Protein AF-A0AAD1TKN9-F1 (afdb_monomer_lite)

Organism: Pelobates cultripes (NCBI:txid61616)

Radius of gyration: 13.61 Å; chains: 1; bounding box: 30×27×36 Å

Secondary structure (DSSP, 8-state):
-HHHHHHHHHTT--SS-----S---S-SSHHHH-TTS--SS-HHHHHHHHHHHHHTT---HHHHH-TT----S---GGG-

InterPro domains:
  IPR036691 Endonuclease/exonuclease/phosphatase superfamily [G3DSA:3.60.10.10] (1-80)
  IPR036691 Endonuclease/exonuclease/phosphatase superfamily [SSF56219] (9-72)

Structure (mmCIF, N/CA/C/O backbone):
data_AF-A0AAD1TKN9-F1
#
_entry.id   AF-A0AAD1TKN9-F1
#
loop_
_atom_site.group_PDB
_atom_site.id
_atom_site.type_symbol
_atom_site.label_atom_id
_atom_site.label_alt_id
_atom_site.label_comp_id
_atom_site.label_asym_id
_atom_site.label_entity_id
_atom_site.label_seq_id
_atom_site.pdbx_PDB_ins_code
_atom_site.Cartn_x
_atom_site.Cartn_y
_atom_site.Cartn_z
_atom_site.occupancy
_atom_site.B_iso_or_equiv
_atom_site.auth_seq_id
_atom_site.auth_comp_id
_atom_site.auth_asym_id
_atom_site.auth_atom_id
_atom_site.pdbx_PDB_model_num
ATOM 1 N N . MET A 1 1 ? -0.620 14.496 -1.533 1.00 73.50 1 MET A N 1
ATOM 2 C CA . MET A 1 1 ? -0.704 13.224 -2.280 1.00 73.50 1 MET A CA 1
ATOM 3 C C . MET A 1 1 ? -2.091 12.640 -2.077 1.00 73.50 1 MET A C 1
ATOM 5 O O . MET A 1 1 ? -2.504 12.549 -0.926 1.00 73.50 1 MET A O 1
ATOM 9 N N . PHE A 1 2 ? -2.778 12.286 -3.167 1.00 85.06 2 PHE A N 1
ATOM 10 C CA . PHE A 1 2 ? -4.202 11.931 -3.186 1.00 85.06 2 PHE A CA 1
ATOM 11 C C . PHE A 1 2 ? -4.575 10.812 -2.200 1.00 85.06 2 PHE A C 1
ATOM 13 O O . PHE A 1 2 ? -5.357 11.061 -1.286 1.00 85.06 2 PHE A O 1
ATOM 20 N N . LEU A 1 3 ? -3.944 9.634 -2.301 1.00 89.88 3 LEU A N 1
ATOM 21 C CA . LEU A 1 3 ? -4.271 8.481 -1.451 1.00 89.88 3 LEU A CA 1
ATOM 22 C C . LEU A 1 3 ? -4.167 8.803 0.048 1.00 89.88 3 LEU A C 1
ATOM 24 O O . LEU A 1 3 ? -5.101 8.549 0.800 1.00 89.88 3 LEU A O 1
ATOM 28 N N . LYS A 1 4 ? -3.076 9.451 0.480 1.00 87.62 4 LYS A N 1
ATOM 29 C CA . LYS A 1 4 ? -2.886 9.843 1.887 1.00 87.62 4 LYS A CA 1
ATOM 30 C C . LYS A 1 4 ? -4.008 10.762 2.387 1.00 87.62 4 LYS A C 1
ATOM 32 O O . LYS A 1 4 ? -4.509 10.567 3.488 1.00 87.62 4 LYS A O 1
ATOM 37 N N . SER A 1 5 ? -4.387 11.774 1.601 1.00 90.00 5 SER A N 1
ATOM 38 C CA . SER A 1 5 ? -5.475 12.685 1.983 1.00 90.00 5 SER A CA 1
ATOM 39 C C . SER A 1 5 ? -6.841 12.003 2.002 1.00 90.00 5 SER A C 1
ATOM 41 O O . SER A 1 5 ? -7.684 12.383 2.807 1.00 90.00 5 SER A O 1
ATOM 43 N N . THR A 1 6 ? -7.060 11.007 1.142 1.00 91.88 6 THR A N 1
ATOM 44 C CA . THR A 1 6 ? -8.296 10.218 1.127 1.00 91.88 6 THR A CA 1
ATOM 45 C C . THR A 1 6 ? -8.388 9.332 2.367 1.00 91.88 6 THR A C 1
ATOM 47 O O . THR A 1 6 ? -9.394 9.393 3.061 1.00 91.88 6 THR A O 1
ATOM 50 N N . LEU A 1 7 ? -7.321 8.601 2.710 1.00 91.56 7 LEU A N 1
ATOM 51 C CA . LEU A 1 7 ? -7.263 7.775 3.926 1.00 91.56 7 LEU A CA 1
ATOM 52 C C . LEU A 1 7 ? -7.523 8.598 5.195 1.00 91.56 7 LEU A C 1
ATOM 54 O O . LEU A 1 7 ? -8.314 8.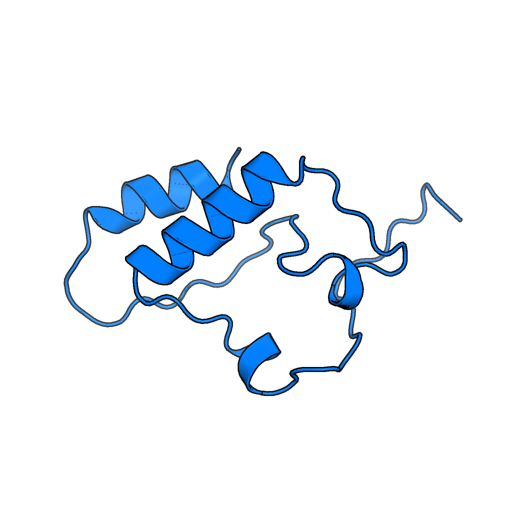193 6.037 1.00 91.56 7 LEU A O 1
ATOM 58 N N . ALA A 1 8 ? -6.938 9.796 5.290 1.00 90.19 8 ALA A N 1
ATOM 59 C CA . ALA A 1 8 ? -7.165 10.684 6.430 1.00 90.19 8 ALA A CA 1
ATOM 60 C C . ALA A 1 8 ? -8.643 11.079 6.607 1.00 90.19 8 ALA A C 1
ATOM 62 O O . ALA A 1 8 ? -9.102 11.168 7.736 1.00 90.19 8 ALA A O 1
ATOM 63 N N . LYS A 1 9 ? -9.387 11.288 5.512 1.00 91.56 9 LYS A N 1
ATOM 64 C CA . LYS A 1 9 ? -10.829 11.594 5.562 1.00 91.56 9 LYS A CA 1
ATOM 65 C C . LYS A 1 9 ? -11.679 10.367 5.876 1.00 91.56 9 LYS A C 1
ATOM 67 O O . LYS A 1 9 ? -12.736 10.489 6.475 1.00 91.56 9 LYS A O 1
ATOM 72 N N . LEU A 1 10 ? -11.242 9.191 5.432 1.00 91.38 10 LEU A N 1
ATOM 73 C CA . LEU A 1 10 ? -11.943 7.935 5.693 1.00 91.38 10 LEU A CA 1
ATOM 74 C C . LEU A 1 10 ? -11.830 7.505 7.155 1.00 91.38 10 LEU A C 1
ATOM 76 O O . LEU A 1 10 ? -12.704 6.804 7.642 1.00 91.38 10 LEU A O 1
ATOM 80 N N . ASN A 1 11 ? -10.796 7.962 7.860 1.00 87.19 11 ASN A N 1
ATOM 81 C CA . ASN A 1 11 ? -10.619 7.690 9.282 1.00 87.19 11 ASN A CA 1
ATOM 82 C C . ASN A 1 11 ? -11.755 8.255 10.159 1.00 87.19 11 ASN A C 1
ATOM 84 O O . ASN A 1 11 ? -11.952 7.781 11.273 1.00 87.19 11 ASN A O 1
ATOM 88 N N . ASP A 1 12 ? -12.522 9.226 9.652 1.00 86.88 12 ASP A N 1
ATOM 89 C CA . ASP A 1 12 ? -13.717 9.749 10.325 1.00 86.88 12 ASP A CA 1
ATOM 90 C C . ASP A 1 12 ? -14.918 8.778 10.240 1.00 86.88 12 ASP A C 1
ATOM 92 O O . ASP A 1 12 ? -15.925 8.973 10.919 1.00 86.88 12 ASP A O 1
ATOM 96 N N . PHE A 1 13 ? -14.821 7.721 9.424 1.00 86.94 13 PHE A N 1
ATOM 97 C CA . PHE A 1 13 ? -15.849 6.698 9.220 1.00 86.94 13 PHE A CA 1
ATOM 98 C C . PHE A 1 13 ? -15.386 5.365 9.826 1.00 86.94 13 PHE A C 1
ATOM 100 O O . PHE A 1 13 ? -14.927 4.471 9.119 1.00 86.94 13 PHE A O 1
ATOM 107 N N . SER A 1 14 ? -15.482 5.237 11.151 1.00 77.56 14 SER A N 1
ATOM 108 C CA . SER A 1 14 ? -14.990 4.067 11.900 1.00 77.56 14 SER A CA 1
ATOM 109 C C . SER A 1 14 ? -15.978 2.896 11.992 1.00 77.56 14 SER A C 1
ATOM 111 O O . SER A 1 14 ? -15.651 1.862 12.573 1.00 77.56 14 SER A O 1
ATOM 113 N N . GLU A 1 15 ? -17.186 3.041 11.449 1.00 86.31 15 GLU A N 1
ATOM 114 C CA . GLU A 1 15 ? -18.240 2.030 11.542 1.00 86.31 15 GLU A CA 1
ATOM 115 C C . GLU A 1 15 ? -18.391 1.231 10.240 1.00 86.31 15 GLU A C 1
ATOM 117 O O . GLU A 1 15 ? -18.377 1.780 9.138 1.00 86.31 15 GLU A O 1
ATOM 122 N N . GLY A 1 16 ? -18.617 -0.078 10.377 1.00 88.88 16 GLY A N 1
ATOM 123 C CA . GLY A 1 16 ? -18.915 -0.975 9.259 1.00 88.88 16 GLY A CA 1
ATOM 124 C C . GLY A 1 16 ? -17.683 -1.615 8.614 1.00 88.88 16 GLY A C 1
ATOM 125 O O . GLY A 1 16 ? -16.634 -1.759 9.234 1.00 88.88 16 GLY A O 1
ATOM 126 N N . ILE A 1 17 ? -17.849 -2.068 7.368 1.00 90.44 17 ILE A N 1
ATOM 127 C CA . ILE A 1 1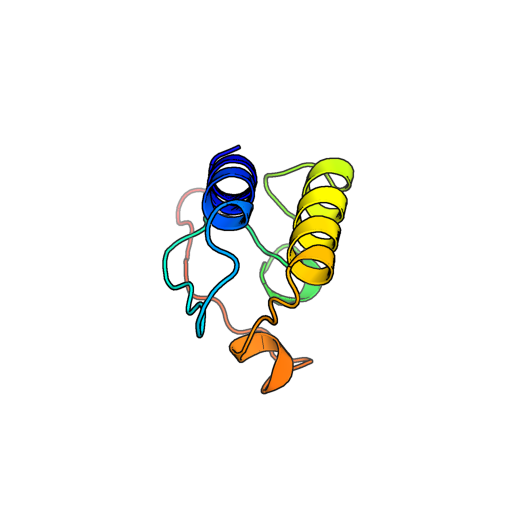7 ? -16.795 -2.713 6.573 1.00 90.44 17 ILE A CA 1
ATOM 128 C C . ILE A 1 17 ? -16.368 -1.744 5.474 1.00 90.44 17 ILE A C 1
ATOM 130 O O . ILE A 1 17 ? -17.181 -1.367 4.628 1.00 90.44 17 ILE A O 1
ATOM 134 N N . LEU A 1 18 ? -15.086 -1.376 5.461 1.00 91.81 18 LEU A N 1
ATOM 135 C CA . LEU A 1 18 ? -14.514 -0.508 4.439 1.00 91.81 18 LEU A CA 1
ATOM 136 C C . LEU A 1 18 ? -13.878 -1.338 3.318 1.00 91.81 18 LEU A C 1
ATOM 138 O O . LEU A 1 18 ? -12.951 -2.109 3.549 1.00 91.81 18 LEU A O 1
ATOM 142 N N . VAL A 1 19 ? -14.350 -1.138 2.087 1.00 93.06 19 VAL A N 1
ATOM 143 C CA . VAL A 1 19 ? -13.733 -1.687 0.872 1.00 93.06 19 VAL A CA 1
ATOM 144 C C . VAL A 1 19 ? -13.276 -0.528 -0.004 1.00 93.06 19 VAL A C 1
ATOM 146 O O . VAL A 1 19 ? -14.085 0.304 -0.414 1.00 93.06 19 VAL A O 1
ATOM 149 N N . LEU A 1 20 ? -11.976 -0.475 -0.296 1.00 92.44 20 LEU A N 1
ATOM 150 C CA . LEU A 1 20 ? -11.374 0.537 -1.162 1.00 92.44 20 LEU A CA 1
ATOM 151 C C . LEU A 1 20 ? -10.952 -0.095 -2.485 1.00 92.44 20 LEU A C 1
ATOM 153 O O . LEU A 1 20 ? -10.140 -1.014 -2.506 1.00 92.44 20 LEU A O 1
ATOM 157 N N . GLY A 1 21 ? -11.475 0.430 -3.590 1.00 92.88 21 GLY A N 1
ATOM 158 C CA . GLY A 1 21 ? -11.078 0.047 -4.941 1.00 92.88 21 GLY A CA 1
ATOM 159 C C . GLY A 1 21 ? -10.898 1.282 -5.814 1.00 92.88 21 GLY A C 1
ATOM 160 O O . GLY A 1 21 ? -11.693 2.220 -5.741 1.00 92.88 21 GLY A O 1
ATOM 161 N N . GLY A 1 22 ? -9.846 1.298 -6.626 1.00 92.06 22 GLY A N 1
ATOM 162 C CA . GLY A 1 22 ? -9.572 2.388 -7.554 1.00 92.06 22 GLY A CA 1
ATOM 163 C C . GLY A 1 22 ? -8.136 2.375 -8.064 1.00 92.06 22 GLY A C 1
ATOM 164 O O . GLY A 1 22 ? -7.315 1.572 -7.628 1.00 92.06 22 GLY A O 1
ATOM 165 N N . ASP A 1 23 ? -7.838 3.295 -8.977 1.00 92.38 23 ASP A N 1
ATOM 166 C CA . ASP A 1 23 ? -6.471 3.550 -9.421 1.00 92.38 23 ASP A CA 1
ATOM 167 C C . ASP A 1 23 ? -5.792 4.542 -8.469 1.00 92.38 23 ASP A C 1
ATOM 169 O O . ASP A 1 23 ? -6.047 5.750 -8.484 1.00 92.38 23 ASP A O 1
ATOM 173 N N . PHE A 1 24 ? -4.924 4.020 -7.607 1.00 91.25 24 PHE A N 1
ATOM 174 C CA . PHE A 1 24 ? -4.184 4.836 -6.651 1.00 91.25 24 PHE A CA 1
ATOM 175 C C . PHE A 1 24 ? -2.909 5.449 -7.232 1.00 91.25 24 PHE A C 1
ATOM 177 O O . PHE A 1 24 ? -2.343 6.327 -6.579 1.00 91.25 24 PHE A O 1
ATOM 184 N N . ASN A 1 25 ? -2.470 5.030 -8.428 1.00 90.88 25 ASN A N 1
ATOM 185 C CA . ASN A 1 25 ? -1.233 5.473 -9.084 1.00 90.88 25 ASN A CA 1
ATOM 186 C C . ASN A 1 25 ? 0.030 5.361 -8.203 1.00 90.88 25 ASN A C 1
ATOM 188 O O . ASN A 1 25 ? 0.955 6.175 -8.291 1.00 90.88 25 ASN A O 1
ATOM 192 N N . VAL A 1 26 ? 0.067 4.375 -7.300 1.00 90.88 26 VAL A N 1
ATOM 193 C CA . VAL A 1 26 ? 1.153 4.190 -6.328 1.00 90.88 26 VAL A CA 1
ATOM 194 C C . VAL A 1 26 ? 1.440 2.704 -6.164 1.00 90.88 26 VAL A C 1
ATOM 196 O O . VAL A 1 26 ? 0.560 1.990 -5.687 1.00 90.88 26 VAL A O 1
ATOM 199 N N . PRO A 1 27 ? 2.662 2.238 -6.466 1.00 93.44 27 PRO A N 1
ATOM 200 C CA . PRO A 1 27 ? 3.061 0.886 -6.103 1.00 93.44 27 PRO A CA 1
ATOM 201 C C . PRO A 1 27 ? 3.227 0.809 -4.579 1.00 93.44 27 PRO A C 1
ATOM 203 O O . PRO A 1 27 ? 4.092 1.495 -4.018 1.00 93.44 27 PRO A O 1
ATOM 206 N N . LEU A 1 28 ? 2.388 0.013 -3.906 1.00 92.75 28 LEU A N 1
ATOM 207 C CA . LEU A 1 28 ? 2.437 -0.155 -2.452 1.00 92.75 28 LEU A CA 1
ATOM 208 C C . LEU A 1 28 ? 3.664 -0.951 -2.042 1.00 92.75 28 LEU A C 1
ATOM 210 O O . LEU A 1 28 ? 4.249 -0.624 -1.015 1.00 92.75 28 LEU A O 1
ATOM 214 N N . ASP A 1 29 ? 4.101 -1.912 -2.850 1.00 93.94 29 ASP A N 1
ATOM 215 C CA . ASP A 1 29 ? 5.407 -2.555 -2.824 1.00 93.94 29 ASP A CA 1
ATOM 216 C C . ASP A 1 29 ? 6.133 -2.379 -4.163 1.00 93.94 29 ASP A C 1
ATOM 218 O O . ASP A 1 29 ? 5.954 -3.182 -5.069 1.00 93.94 29 ASP A O 1
ATOM 222 N N . PRO A 1 30 ? 7.008 -1.368 -4.306 1.00 94.69 30 PRO A N 1
ATOM 223 C CA . PRO A 1 30 ? 7.714 -1.105 -5.556 1.00 94.69 30 PRO A CA 1
ATOM 224 C C . PRO A 1 30 ? 8.496 -2.297 -6.106 1.00 94.69 30 PRO A C 1
ATOM 226 O O . PRO A 1 30 ? 8.660 -2.386 -7.314 1.00 94.69 30 PRO A O 1
ATOM 229 N N . ILE A 1 31 ? 8.954 -3.225 -5.261 1.00 94.62 31 ILE A N 1
ATOM 230 C CA . ILE A 1 31 ? 9.711 -4.402 -5.711 1.00 94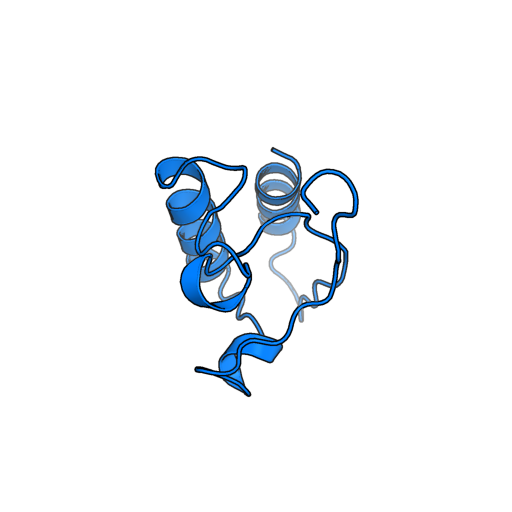.62 31 ILE A CA 1
ATOM 231 C C . ILE A 1 31 ? 8.810 -5.384 -6.478 1.00 94.62 31 ILE A C 1
ATOM 233 O O . ILE A 1 31 ? 9.287 -6.098 -7.370 1.00 94.62 31 ILE A O 1
ATOM 237 N N . LEU A 1 32 ? 7.523 -5.431 -6.126 1.00 95.88 32 LEU A N 1
ATOM 238 C CA . LEU A 1 32 ? 6.547 -6.385 -6.652 1.00 95.88 32 LEU A CA 1
ATOM 239 C C . LEU A 1 32 ? 5.501 -5.742 -7.577 1.00 95.88 32 LEU A C 1
ATOM 241 O O . LEU A 1 32 ? 5.045 -6.402 -8.504 1.00 95.88 32 LEU A O 1
ATOM 245 N N . ASP A 1 33 ? 5.165 -4.471 -7.357 1.00 95.19 33 ASP A N 1
ATOM 246 C CA . ASP A 1 33 ? 4.119 -3.708 -8.055 1.00 95.19 33 ASP A CA 1
ATOM 247 C C . ASP A 1 33 ? 4.672 -2.817 -9.180 1.00 95.19 33 ASP A C 1
ATOM 249 O O . ASP A 1 33 ? 3.916 -2.131 -9.865 1.00 95.19 33 ASP A O 1
ATOM 253 N N . SER A 1 34 ? 5.994 -2.773 -9.360 1.00 93.69 34 SER A N 1
ATOM 254 C CA . SER A 1 34 ? 6.647 -2.009 -10.424 1.00 93.69 34 SER A CA 1
ATOM 255 C C . SER A 1 34 ? 7.682 -2.865 -11.140 1.00 93.69 34 SER A C 1
ATOM 257 O O . SER A 1 34 ? 8.514 -3.524 -10.512 1.00 93.69 34 SER A O 1
ATOM 259 N N . SER A 1 35 ? 7.666 -2.826 -12.473 1.00 92.62 35 SER A N 1
ATOM 260 C CA . SER A 1 35 ? 8.645 -3.528 -13.311 1.00 92.62 35 SER A CA 1
ATOM 261 C C . SER A 1 35 ? 10.074 -3.032 -13.075 1.00 92.62 35 SER A C 1
ATOM 263 O O . SER A 1 35 ? 11.021 -3.808 -13.173 1.00 92.62 35 SER A O 1
ATOM 265 N N . THR A 1 36 ? 10.232 -1.759 -12.703 1.00 91.94 36 THR A N 1
ATOM 266 C CA . THR A 1 36 ? 11.537 -1.136 -12.447 1.00 91.94 36 THR A CA 1
ATOM 267 C C . THR A 1 36 ? 12.006 -1.292 -11.002 1.00 91.94 36 THR A C 1
ATOM 269 O O . THR A 1 36 ? 13.137 -0.934 -10.688 1.00 91.94 36 THR A O 1
ATOM 272 N N . GLY A 1 37 ? 11.159 -1.786 -10.092 1.00 91.81 37 GLY A N 1
ATOM 273 C CA . GLY A 1 37 ? 11.467 -1.802 -8.659 1.00 91.81 37 GLY A CA 1
ATOM 274 C C . GLY A 1 37 ? 11.342 -0.430 -7.978 1.00 91.81 37 GLY A C 1
ATOM 275 O O . GLY A 1 37 ? 11.638 -0.299 -6.787 1.00 91.81 37 GLY A O 1
ATOM 276 N N . HIS A 1 38 ? 10.930 0.608 -8.716 1.00 90.06 38 HIS A N 1
ATOM 277 C CA . HIS A 1 38 ? 10.888 1.990 -8.244 1.00 90.06 38 HIS A CA 1
ATOM 278 C C . HIS A 1 38 ? 9.460 2.529 -8.109 1.00 90.06 38 HIS A C 1
ATOM 280 O O . HIS A 1 38 ? 8.529 2.086 -8.782 1.00 90.06 38 HIS A O 1
ATOM 286 N N . SER A 1 39 ? 9.308 3.515 -7.220 1.00 90.88 39 SER A N 1
ATOM 287 C CA . SER A 1 39 ? 8.076 4.280 -7.019 1.00 90.88 39 SER A CA 1
ATOM 288 C C . SER A 1 39 ? 8.268 5.717 -7.486 1.00 90.88 39 SER A C 1
ATOM 290 O O . SER A 1 39 ? 9.341 6.290 -7.292 1.00 90.88 39 SER A O 1
ATOM 292 N N . SER A 1 40 ? 7.210 6.320 -8.027 1.00 87.56 40 SER A N 1
ATOM 293 C CA . SER A 1 40 ? 7.155 7.755 -8.333 1.00 87.56 40 SER A CA 1
ATOM 294 C C . SER A 1 40 ? 7.139 8.633 -7.074 1.00 87.56 40 SER A C 1
ATOM 296 O O . SER A 1 40 ? 7.362 9.841 -7.156 1.00 87.56 40 SER A O 1
ATOM 298 N N . ILE A 1 41 ? 6.893 8.044 -5.897 1.00 91.19 41 ILE A N 1
ATOM 299 C CA . ILE A 1 41 ? 6.902 8.739 -4.609 1.00 91.19 41 ILE A CA 1
ATOM 300 C C . ILE A 1 41 ? 8.102 8.344 -3.744 1.00 91.19 41 ILE A C 1
ATOM 302 O O . ILE A 1 41 ? 8.686 7.270 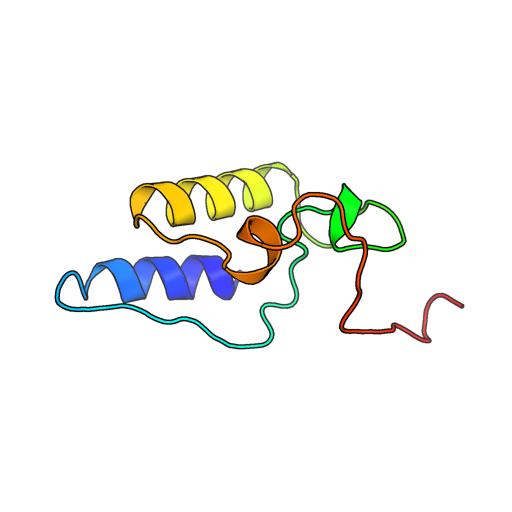-3.874 1.00 91.19 41 ILE A O 1
ATOM 306 N N . SER A 1 42 ? 8.456 9.220 -2.800 1.00 92.81 42 SER A N 1
ATOM 307 C CA . SER A 1 42 ? 9.560 8.965 -1.875 1.00 92.81 42 SER A CA 1
ATOM 308 C C . SER A 1 42 ? 9.271 7.785 -0.938 1.00 92.81 42 SER A C 1
ATOM 310 O O . SER A 1 42 ? 8.140 7.569 -0.495 1.00 92.81 42 SER A O 1
ATOM 312 N N . GLN A 1 43 ? 10.331 7.078 -0.534 1.00 91.62 43 GLN A N 1
ATOM 313 C CA . GLN A 1 43 ? 10.251 5.989 0.450 1.00 91.62 43 GLN A CA 1
ATOM 314 C C . GLN A 1 43 ? 9.648 6.442 1.789 1.00 91.62 43 GLN A C 1
ATOM 316 O O . GLN A 1 43 ? 8.963 5.676 2.463 1.00 91.62 43 GLN A O 1
ATOM 321 N N . LEU A 1 44 ? 9.863 7.704 2.180 1.00 93.00 44 LEU A N 1
ATOM 322 C CA . LEU A 1 44 ? 9.253 8.274 3.381 1.00 93.00 44 LEU A CA 1
ATOM 323 C C . LEU A 1 44 ? 7.724 8.354 3.257 1.00 93.00 44 LEU A C 1
ATOM 325 O O . LEU A 1 44 ? 7.020 7.964 4.188 1.00 93.00 44 LEU A O 1
ATOM 329 N N . HIS A 1 45 ? 7.212 8.830 2.119 1.00 91.75 45 HIS A N 1
ATOM 330 C CA . HIS A 1 45 ? 5.771 8.901 1.876 1.00 91.75 45 HIS A CA 1
ATOM 331 C C . HIS A 1 45 ? 5.144 7.515 1.758 1.00 91.75 45 HIS A C 1
ATOM 333 O O . HIS A 1 45 ? 4.075 7.292 2.321 1.00 91.75 45 HIS A O 1
ATOM 339 N N . LEU A 1 46 ? 5.830 6.576 1.107 1.00 93.50 46 LEU A N 1
ATOM 340 C CA . LEU A 1 46 ? 5.359 5.202 0.985 1.00 93.50 46 LEU A CA 1
ATOM 341 C C . LEU A 1 46 ? 5.238 4.525 2.357 1.00 93.50 46 LEU A C 1
ATOM 343 O O . LEU A 1 46 ? 4.204 3.942 2.675 1.00 93.50 46 LEU A O 1
ATOM 347 N N . ARG A 1 47 ? 6.253 4.677 3.220 1.00 93.38 47 ARG A N 1
ATOM 348 C CA . ARG A 1 47 ? 6.193 4.197 4.610 1.00 93.38 47 ARG A CA 1
ATOM 349 C C . ARG A 1 47 ? 5.055 4.837 5.400 1.00 93.38 47 ARG A C 1
ATOM 351 O O . ARG A 1 47 ? 4.412 4.147 6.181 1.00 93.38 47 ARG A O 1
ATOM 358 N N . ALA A 1 48 ? 4.796 6.130 5.199 1.00 93.50 48 ALA A N 1
ATOM 359 C CA . ALA A 1 48 ? 3.684 6.807 5.860 1.00 93.50 48 ALA A CA 1
ATOM 360 C C . ALA A 1 48 ? 2.324 6.245 5.417 1.00 93.50 48 ALA A C 1
ATOM 362 O O . ALA A 1 48 ? 1.476 6.023 6.269 1.00 93.50 48 ALA A O 1
ATOM 363 N N . ILE A 1 49 ? 2.139 5.967 4.121 1.00 93.50 49 ILE A N 1
ATOM 364 C CA . ILE A 1 49 ? 0.912 5.341 3.602 1.00 93.50 49 ILE A CA 1
ATOM 365 C C . ILE A 1 49 ? 0.726 3.949 4.197 1.00 93.50 49 ILE A C 1
ATOM 367 O O . ILE A 1 49 ? -0.330 3.674 4.752 1.00 93.50 49 ILE A O 1
ATOM 371 N N . ARG A 1 50 ? 1.756 3.094 4.141 1.00 93.25 50 ARG A N 1
ATOM 372 C CA . ARG A 1 50 ? 1.693 1.736 4.706 1.00 93.25 50 ARG A CA 1
ATOM 373 C C . ARG A 1 50 ? 1.365 1.751 6.199 1.00 93.25 50 ARG A C 1
ATOM 375 O O . ARG A 1 50 ? 0.575 0.935 6.654 1.00 93.25 50 ARG A O 1
ATOM 382 N N . ARG A 1 51 ? 1.942 2.696 6.950 1.00 93.69 51 ARG A N 1
ATOM 383 C CA . ARG A 1 51 ? 1.623 2.876 8.369 1.00 93.69 51 ARG A CA 1
ATOM 384 C C . ARG A 1 51 ? 0.157 3.259 8.564 1.00 93.69 51 ARG A C 1
ATOM 386 O O . ARG A 1 51 ? -0.502 2.613 9.359 1.00 93.69 51 ARG A O 1
ATOM 393 N N . THR A 1 52 ? -0.351 4.244 7.823 1.00 92.94 52 THR A N 1
ATOM 394 C CA . THR A 1 52 ? -1.761 4.654 7.918 1.00 92.94 52 THR A CA 1
ATOM 395 C C . THR A 1 52 ? -2.714 3.516 7.554 1.00 92.94 52 THR A C 1
ATOM 397 O O . THR A 1 52 ? -3.705 3.330 8.243 1.00 92.94 52 THR A O 1
ATOM 400 N N . LEU A 1 53 ? -2.405 2.714 6.530 1.00 93.31 53 LEU A N 1
ATOM 401 C CA . LEU A 1 53 ? -3.196 1.520 6.212 1.00 93.31 53 LEU A CA 1
ATOM 402 C C . LEU A 1 53 ? -3.228 0.536 7.393 1.00 93.31 53 LEU A C 1
ATOM 404 O O . LEU A 1 53 ? -4.302 0.085 7.768 1.00 93.31 53 LEU A O 1
ATOM 408 N N . GLY A 1 54 ? -2.079 0.273 8.026 1.00 92.75 54 GLY A N 1
ATOM 409 C CA . GLY A 1 54 ? -2.006 -0.579 9.218 1.00 92.75 54 GLY A CA 1
ATOM 410 C C . GLY A 1 54 ? -2.725 -0.001 10.445 1.00 92.75 54 GLY A C 1
ATOM 411 O O . GLY A 1 54 ? -3.358 -0.745 11.180 1.00 92.75 54 GLY A O 1
ATOM 412 N N . GLU A 1 55 ? -2.672 1.317 10.654 1.00 92.44 55 GLU A N 1
ATOM 413 C CA . GLU A 1 55 ? -3.413 2.012 11.722 1.00 92.44 55 GLU A CA 1
ATOM 414 C C . GLU A 1 55 ? -4.937 1.924 11.523 1.00 92.44 55 GLU A C 1
ATOM 416 O O . GLU A 1 55 ? -5.678 1.939 12.502 1.00 92.44 55 GLU A O 1
ATOM 421 N N . MET A 1 56 ? -5.395 1.808 10.273 1.00 91.75 56 MET A N 1
ATOM 422 C CA . MET A 1 56 ? -6.807 1.671 9.896 1.00 91.75 56 MET A CA 1
ATOM 423 C C . MET A 1 56 ? -7.264 0.209 9.741 1.00 91.75 56 MET A C 1
ATOM 425 O O . MET A 1 56 ? -8.381 -0.019 9.285 1.00 91.75 56 MET A O 1
ATOM 429 N N . ASP A 1 57 ? -6.408 -0.769 10.062 1.00 91.56 57 ASP A N 1
ATOM 430 C CA . ASP A 1 57 ? -6.649 -2.206 9.837 1.00 91.56 57 ASP A CA 1
ATOM 431 C C . ASP A 1 57 ? -7.044 -2.542 8.380 1.00 91.56 57 ASP A C 1
ATOM 433 O O . ASP A 1 57 ? -7.839 -3.437 8.092 1.00 91.56 57 ASP A O 1
ATOM 437 N N . LEU A 1 58 ? -6.488 -1.789 7.423 1.00 93.50 58 LEU A N 1
ATOM 438 C CA . LEU A 1 58 ? -6.715 -1.985 5.996 1.00 93.50 58 LEU A CA 1
ATOM 439 C C . LEU A 1 58 ? -5.633 -2.881 5.398 1.00 93.50 58 LEU A C 1
ATOM 441 O O . LEU A 1 58 ? -4.451 -2.530 5.364 1.00 93.50 58 LEU A O 1
ATOM 445 N N . ALA A 1 59 ? -6.064 -4.017 4.858 1.00 93.44 59 ALA A N 1
ATOM 446 C CA . ALA A 1 59 ? -5.214 -4.954 4.138 1.00 93.44 59 ALA A CA 1
ATOM 447 C C . ALA A 1 59 ? -5.347 -4.799 2.614 1.00 93.44 59 ALA A C 1
ATOM 449 O O . ALA A 1 59 ? -6.420 -4.513 2.084 1.00 93.44 59 ALA A O 1
ATOM 450 N N . ASP A 1 60 ? -4.249 -5.046 1.899 1.00 95.00 60 ASP A N 1
ATOM 451 C CA . ASP A 1 60 ? -4.259 -5.228 0.446 1.00 95.00 60 ASP A CA 1
ATOM 452 C C . ASP A 1 60 ? -4.654 -6.675 0.121 1.00 95.00 60 ASP A C 1
ATOM 454 O O . ASP A 1 60 ? -3.830 -7.591 0.191 1.00 95.00 60 ASP A O 1
ATOM 458 N N . CYS A 1 61 ? -5.921 -6.881 -0.245 1.00 95.31 61 CYS A N 1
ATOM 459 C CA . CYS A 1 61 ? -6.467 -8.205 -0.542 1.00 95.31 61 CYS A CA 1
ATOM 460 C C . CYS A 1 61 ? -5.685 -8.950 -1.634 1.00 95.31 61 CYS A C 1
ATOM 462 O O . CYS A 1 61 ? -5.499 -10.165 -1.535 1.00 95.31 61 CYS A O 1
ATOM 464 N N . TRP A 1 62 ? -5.224 -8.246 -2.674 1.00 95.56 62 TRP A N 1
ATOM 465 C CA . TRP A 1 62 ? -4.498 -8.878 -3.774 1.00 95.56 62 TRP A CA 1
ATOM 466 C C . TRP A 1 62 ? -3.139 -9.381 -3.303 1.00 95.56 62 TRP A C 1
ATOM 468 O O . TRP A 1 62 ? -2.790 -10.539 -3.550 1.00 95.56 62 TRP A O 1
ATOM 478 N N . ARG A 1 63 ? -2.396 -8.543 -2.573 1.00 95.94 63 ARG A N 1
ATOM 479 C CA . ARG A 1 63 ? -1.068 -8.896 -2.064 1.00 95.94 63 ARG A CA 1
ATOM 480 C C . ARG A 1 63 ? -1.129 -9.960 -0.971 1.00 95.94 63 ARG A C 1
ATOM 482 O O . ARG A 1 63 ? -0.230 -10.794 -0.904 1.00 95.94 63 ARG A O 1
ATOM 489 N N . THR A 1 64 ? -2.193 -9.989 -0.167 1.00 95.88 64 THR A N 1
ATOM 490 C CA . THR A 1 64 ? -2.429 -11.061 0.813 1.00 95.88 64 THR A CA 1
ATOM 491 C C . THR A 1 64 ? -2.577 -12.427 0.141 1.00 95.88 64 THR A C 1
ATOM 493 O O . THR A 1 64 ? -2.014 -13.406 0.627 1.00 95.88 64 THR A O 1
ATOM 496 N N . LEU A 1 65 ? -3.299 -12.506 -0.980 1.00 97.62 65 LEU A N 1
ATOM 497 C CA . LEU A 1 65 ? -3.502 -13.761 -1.714 1.00 97.62 65 LEU A CA 1
ATOM 498 C C . LEU A 1 65 ? -2.313 -14.124 -2.617 1.00 97.62 65 LEU A C 1
ATOM 500 O O . LEU A 1 65 ? -2.065 -15.302 -2.865 1.00 97.62 6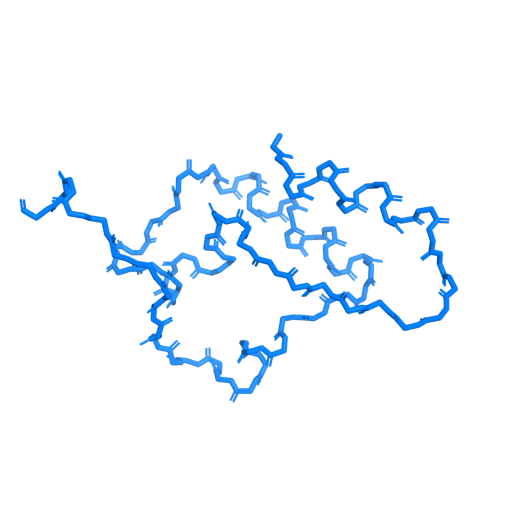5 LEU A O 1
ATOM 504 N N . ASN A 1 66 ? -1.561 -13.123 -3.082 1.00 97.44 66 ASN A N 1
ATOM 505 C CA . ASN A 1 66 ? -0.469 -13.274 -4.043 1.00 97.44 66 ASN A CA 1
ATOM 506 C C . ASN A 1 66 ? 0.831 -12.624 -3.522 1.00 97.44 66 ASN A C 1
ATOM 508 O O . ASN A 1 66 ? 1.309 -11.627 -4.077 1.00 97.44 66 ASN A O 1
ATOM 512 N N . PRO A 1 67 ? 1.450 -13.167 -2.460 1.00 96.88 67 PRO A N 1
ATOM 513 C CA . PRO A 1 67 ? 2.501 -12.474 -1.710 1.00 96.88 67 PRO A CA 1
ATOM 514 C C . PRO A 1 67 ? 3.782 -12.201 -2.507 1.00 96.88 67 PRO A C 1
ATOM 516 O O . PRO A 1 67 ? 4.485 -11.243 -2.209 1.00 96.88 67 PRO A O 1
ATOM 519 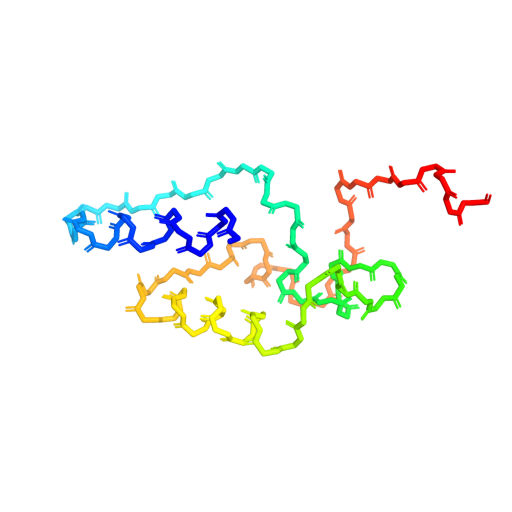N N . SER A 1 68 ? 4.089 -13.007 -3.525 1.00 96.31 68 SER A N 1
ATOM 520 C CA . SER A 1 68 ? 5.326 -12.904 -4.318 1.00 96.31 68 SER A CA 1
ATOM 521 C C . SER A 1 68 ? 5.098 -12.676 -5.813 1.00 96.31 68 SER A C 1
ATOM 523 O O . SER A 1 68 ? 6.062 -12.560 -6.571 1.00 96.31 68 SER A O 1
ATOM 525 N N . VAL A 1 69 ? 3.839 -12.614 -6.256 1.00 97.62 69 VAL A N 1
ATOM 526 C CA . VAL A 1 69 ? 3.508 -12.488 -7.679 1.00 97.62 69 VAL A CA 1
ATOM 527 C C . VAL A 1 69 ? 3.792 -11.068 -8.159 1.00 97.62 69 VAL A C 1
ATOM 529 O O . VAL A 1 69 ? 3.408 -10.091 -7.512 1.00 97.62 69 VAL A O 1
ATOM 532 N N . LYS A 1 70 ? 4.449 -10.963 -9.313 1.00 96.06 70 LYS A N 1
ATOM 533 C CA . LYS A 1 70 ? 4.606 -9.713 -10.055 1.00 96.06 70 LYS A CA 1
ATOM 534 C C . LYS A 1 70 ? 3.579 -9.695 -11.178 1.00 96.06 70 LYS A C 1
ATOM 536 O O . LYS A 1 70 ? 3.789 -10.343 -12.198 1.00 96.06 70 LYS A O 1
ATOM 541 N N . ASP A 1 71 ? 2.473 -9.004 -10.941 1.00 94.56 71 ASP A N 1
ATOM 542 C CA . ASP A 1 71 ? 1.402 -8.806 -11.915 1.00 94.56 71 ASP A CA 1
ATOM 543 C C . ASP A 1 71 ? 1.065 -7.314 -11.961 1.00 94.56 71 ASP A C 1
ATOM 545 O O . ASP A 1 71 ? 0.888 -6.686 -10.914 1.00 94.56 71 ASP A O 1
ATOM 549 N N . PHE A 1 72 ? 1.073 -6.730 -13.158 1.00 94.12 72 PHE A N 1
ATOM 550 C CA . PHE A 1 72 ? 1.049 -5.281 -13.356 1.00 94.12 72 PHE A CA 1
ATOM 551 C C . PHE A 1 72 ? -0.221 -4.863 -14.093 1.00 94.12 72 PHE A C 1
ATOM 553 O O . PHE A 1 72 ? -0.557 -5.418 -15.135 1.00 94.12 72 PHE A O 1
ATOM 560 N N . ILE A 1 73 ? -0.894 -3.830 -13.585 1.00 93.19 73 ILE A N 1
ATOM 561 C CA . ILE A 1 73 ? -2.188 -3.364 -14.115 1.00 93.19 73 ILE A CA 1
ATOM 562 C C . ILE A 1 73 ? -2.083 -2.141 -15.042 1.00 93.19 73 ILE A C 1
ATOM 564 O O . ILE A 1 73 ? -3.091 -1.687 -15.577 1.00 93.19 73 ILE A O 1
ATOM 568 N N . TYR A 1 74 ? -0.880 -1.588 -15.224 1.00 93.25 74 TYR A N 1
ATOM 569 C CA . TYR A 1 74 ? -0.631 -0.410 -16.056 1.00 93.25 74 TYR A CA 1
ATOM 570 C C . TYR A 1 74 ? 0.701 -0.535 -16.803 1.00 93.25 74 TYR A C 1
ATOM 572 O O . TYR A 1 74 ? 1.693 -1.006 -16.247 1.00 93.25 74 TYR A O 1
ATOM 580 N N . TYR A 1 75 ? 0.725 -0.065 -18.050 1.00 91.38 75 TYR A N 1
ATOM 581 C CA . TYR A 1 75 ? 1.916 0.017 -18.891 1.00 91.38 75 TYR A CA 1
ATOM 582 C C . TYR A 1 75 ? 2.133 1.464 -19.349 1.00 91.38 75 TYR A C 1
ATOM 584 O O . TYR A 1 75 ? 1.199 2.139 -19.781 1.00 91.38 75 TYR A O 1
ATOM 592 N N . SER A 1 76 ? 3.379 1.935 -19.258 1.00 86.62 76 SER A N 1
ATOM 593 C CA . SER A 1 76 ? 3.777 3.298 -19.617 1.00 86.62 76 SER A CA 1
ATOM 594 C C . SER A 1 76 ? 4.635 3.302 -20.881 1.00 86.62 76 SER A C 1
ATOM 596 O O . SER A 1 76 ? 5.845 3.119 -20.795 1.00 86.62 76 SER A O 1
ATOM 598 N N . ALA A 1 77 ? 4.034 3.624 -22.027 1.00 85.56 77 ALA A N 1
ATOM 599 C CA . ALA A 1 77 ? 4.721 3.666 -23.326 1.00 85.56 77 ALA A CA 1
ATOM 600 C C . ALA A 1 77 ? 5.841 4.724 -23.437 1.00 85.56 77 ALA A C 1
ATOM 602 O O . ALA A 1 77 ? 6.650 4.676 -24.350 1.00 85.56 77 ALA A O 1
ATOM 603 N N . ILE A 1 78 ? 5.887 5.708 -22.531 1.00 75.50 78 ILE A N 1
ATOM 604 C CA . ILE A 1 78 ? 6.859 6.821 -22.572 1.00 75.50 78 ILE A CA 1
ATOM 605 C C . ILE A 1 78 ? 8.291 6.358 -22.224 1.00 75.50 78 ILE A C 1
ATOM 607 O O . ILE A 1 78 ? 9.252 7.094 -22.446 1.00 75.50 78 ILE A O 1
ATOM 611 N N . HIS A 1 79 ? 8.440 5.158 -21.662 1.00 61.31 79 HIS A N 1
ATOM 612 C CA . HIS A 1 79 ? 9.713 4.635 -21.165 1.00 61.31 79 HIS A CA 1
ATOM 613 C C . HIS A 1 79 ? 10.180 3.353 -21.874 1.00 61.31 79 HIS A C 1
ATOM 615 O O . HIS A 1 79 ? 11.089 2.705 -21.357 1.00 61.31 79 HIS A O 1
ATOM 621 N N . ASP A 1 80 ? 9.588 3.026 -23.028 1.00 55.47 80 ASP A N 1
ATOM 622 C CA . ASP A 1 80 ? 10.062 1.968 -23.936 1.00 55.47 80 ASP A CA 1
ATOM 623 C C . ASP A 1 80 ? 11.011 2.512 -25.016 1.00 55.47 80 ASP A C 1
ATOM 625 O O . ASP A 1 80 ? 10.782 3.645 -25.507 1.00 55.47 80 ASP A O 1
#

Foldseek 3Di:
DPLVVVLVVCVVVLDDDDDDDDCPQFDLQLCQAPPVSDTPDDPVVSVVSVVSCVVSVHDDPVCVVVVRHRDYDDDDPVVD

pLDDT: mean 90.84, std 6.7, range [55.47, 97.62]

Sequence (80 aa):
MFLKSTLAKLNDFSEGILVLGGDFNVPLDPILDSSTGHSSISQLHLRAIRRTLGEMDLADCWRTLNPSVKDFIYYSAIHD